Protein AF-A0A5E5PCL2-F1 (afdb_monomer)

Organism: NCBI:txid93218

Structure (mmCIF, N/CA/C/O backbone):
data_AF-A0A5E5PCL2-F1
#
_entry.id   AF-A0A5E5PCL2-F1
#
loop_
_atom_site.group_PDB
_atom_site.id
_atom_site.type_symbol
_atom_site.label_atom_id
_atom_site.label_alt_id
_atom_site.label_comp_id
_atom_site.label_asym_id
_atom_site.label_entity_id
_atom_site.label_seq_id
_atom_site.pdbx_PDB_ins_code
_atom_site.Cartn_x
_atom_site.Cartn_y
_atom_site.Cartn_z
_atom_site.occupancy
_atom_site.B_iso_or_equiv
_atom_site.auth_seq_id
_atom_site.auth_comp_id
_atom_site.auth_asym_id
_atom_site.auth_atom_id
_atom_site.pdbx_PDB_model_num
ATOM 1 N N . MET A 1 1 ? -11.688 7.740 -9.198 1.00 51.00 1 MET A N 1
ATOM 2 C CA . MET A 1 1 ? -11.967 8.657 -8.066 1.00 51.00 1 MET A CA 1
ATOM 3 C C . MET A 1 1 ? -10.631 9.128 -7.526 1.00 51.00 1 MET A C 1
ATOM 5 O O . MET A 1 1 ? -9.793 8.278 -7.267 1.00 51.00 1 MET A O 1
ATOM 9 N N . SER A 1 2 ? -10.403 10.438 -7.423 1.00 76.38 2 SER A N 1
ATOM 10 C CA . SER A 1 2 ? -9.135 10.961 -6.897 1.00 76.38 2 SER A CA 1
ATOM 11 C C . SER A 1 2 ? -9.088 10.788 -5.378 1.00 76.38 2 SER A C 1
ATOM 13 O O . SER A 1 2 ? -10.061 11.105 -4.687 1.00 76.38 2 SER A O 1
ATOM 15 N N . VAL A 1 3 ? -7.990 10.248 -4.860 1.00 83.12 3 VAL A N 1
ATOM 16 C CA . VAL A 1 3 ? -7.762 10.125 -3.418 1.00 83.12 3 VAL A CA 1
ATOM 17 C C . VAL A 1 3 ? -7.299 11.473 -2.865 1.00 83.12 3 VAL A C 1
ATOM 19 O O . VAL A 1 3 ? -6.497 12.146 -3.513 1.00 83.12 3 VAL A O 1
ATOM 22 N N . PRO A 1 4 ? -7.795 11.911 -1.690 1.00 91.06 4 PRO A N 1
ATOM 23 C CA . PRO A 1 4 ? -7.326 13.151 -1.086 1.00 91.06 4 PRO A CA 1
ATOM 24 C C . PRO A 1 4 ? -5.807 13.130 -0.893 1.00 91.06 4 PRO A C 1
ATOM 26 O O . PRO A 1 4 ? -5.269 12.142 -0.397 1.00 91.06 4 PRO A O 1
ATOM 29 N N . LYS A 1 5 ? -5.125 14.233 -1.227 1.00 90.81 5 LYS A N 1
ATOM 30 C CA . LYS A 1 5 ? -3.654 14.329 -1.164 1.00 90.81 5 LYS A CA 1
ATOM 31 C C . LYS A 1 5 ? -3.079 13.928 0.198 1.00 90.81 5 LYS A C 1
ATOM 33 O O . LYS A 1 5 ? -2.049 13.274 0.241 1.00 90.81 5 LYS A O 1
ATOM 38 N N . TRP A 1 6 ? -3.767 14.256 1.292 1.00 92.69 6 TRP A N 1
ATOM 39 C CA . TRP A 1 6 ? -3.317 13.888 2.635 1.00 92.69 6 TRP A CA 1
ATOM 40 C C . TRP A 1 6 ? -3.289 12.368 2.857 1.00 92.69 6 TRP A C 1
ATOM 42 O O . TRP A 1 6 ? -2.380 11.877 3.509 1.00 92.69 6 TRP A O 1
ATOM 52 N N . VAL A 1 7 ? -4.228 11.606 2.279 1.00 94.00 7 VAL A N 1
ATOM 53 C CA . VAL A 1 7 ? -4.243 10.134 2.390 1.00 94.00 7 VAL A CA 1
ATOM 54 C C . VAL A 1 7 ? -3.051 9.545 1.647 1.00 94.00 7 VAL A C 1
ATOM 56 O O . VAL A 1 7 ? -2.399 8.633 2.142 1.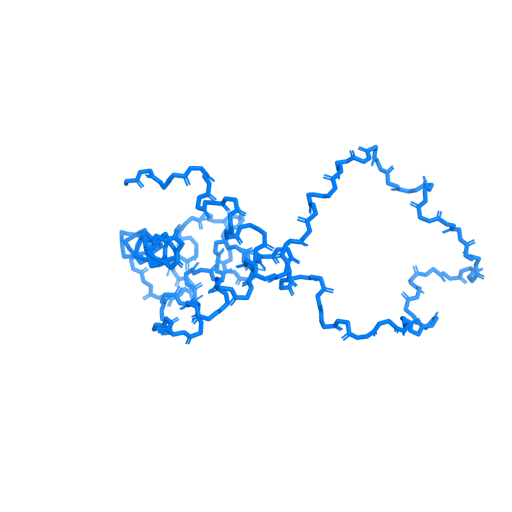00 94.00 7 VAL A O 1
ATOM 59 N N . GLU A 1 8 ? -2.754 10.082 0.464 1.00 93.62 8 GLU A N 1
ATOM 60 C CA . GLU A 1 8 ? -1.570 9.701 -0.306 1.00 93.62 8 GLU A CA 1
ATOM 61 C C . GLU A 1 8 ? -0.283 9.996 0.485 1.00 93.62 8 GLU A C 1
ATOM 63 O O . GLU A 1 8 ? 0.609 9.151 0.526 1.00 93.62 8 GLU A O 1
ATOM 68 N N . SER A 1 9 ? -0.210 11.133 1.187 1.00 93.31 9 SER A N 1
ATOM 69 C CA . SER A 1 9 ? 0.904 11.447 2.093 1.00 93.31 9 SER A CA 1
ATOM 70 C C . SER A 1 9 ? 1.042 10.437 3.238 1.00 93.31 9 SER A C 1
ATOM 72 O O . SER A 1 9 ? 2.159 10.011 3.518 1.00 93.31 9 SER A O 1
ATOM 74 N N . GLU A 1 10 ? -0.056 9.984 3.857 1.00 94.56 10 GLU A N 1
ATOM 75 C CA . GLU A 1 10 ? 0.001 8.944 4.902 1.00 94.56 10 GLU A CA 1
ATOM 76 C C . GLU A 1 10 ? 0.540 7.613 4.376 1.00 94.56 10 GLU A C 1
ATOM 78 O O . GLU A 1 10 ? 1.368 6.970 5.021 1.00 94.56 10 GLU A O 1
ATOM 83 N N . ILE A 1 11 ? 0.091 7.197 3.190 1.00 94.75 11 ILE A N 1
ATOM 84 C CA . ILE A 1 11 ? 0.539 5.941 2.582 1.00 94.75 11 ILE A CA 1
ATOM 85 C C . ILE A 1 11 ? 2.019 6.039 2.190 1.00 94.75 11 ILE A C 1
ATOM 87 O O . ILE A 1 11 ? 2.769 5.086 2.389 1.00 94.75 11 ILE A O 1
ATOM 91 N N . ARG A 1 12 ? 2.472 7.196 1.692 1.00 92.75 12 ARG A N 1
A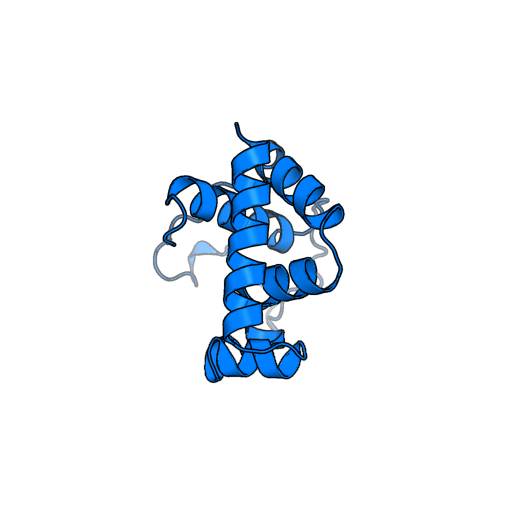TOM 92 C CA . ARG A 1 12 ? 3.893 7.440 1.397 1.00 92.75 12 ARG A CA 1
ATOM 93 C C . ARG A 1 12 ? 4.751 7.482 2.657 1.00 92.75 12 ARG A C 1
ATOM 95 O O . ARG A 1 12 ? 5.839 6.915 2.651 1.00 92.75 12 ARG A O 1
ATOM 102 N N . ASN A 1 13 ? 4.259 8.085 3.740 1.00 92.56 13 ASN A N 1
ATOM 103 C CA . ASN A 1 13 ? 4.912 8.035 5.047 1.00 92.56 13 ASN A CA 1
ATOM 104 C C . ASN A 1 13 ? 5.082 6.587 5.529 1.00 92.56 13 ASN A C 1
ATOM 106 O O . ASN A 1 13 ? 6.169 6.196 5.945 1.00 92.56 13 ASN A O 1
ATOM 110 N N . TRP A 1 14 ? 4.034 5.771 5.399 1.00 94.00 14 TRP A N 1
ATOM 111 C CA . TRP A 1 14 ? 4.100 4.342 5.692 1.00 94.00 14 TRP A CA 1
ATOM 112 C C . TRP A 1 14 ? 5.094 3.593 4.799 1.00 94.00 14 TRP A C 1
ATOM 114 O O . TRP A 1 14 ? 5.882 2.805 5.309 1.00 94.00 14 TRP A O 1
ATOM 124 N N . ALA A 1 15 ? 5.121 3.869 3.493 1.00 92.00 15 ALA A N 1
ATOM 125 C CA . ALA A 1 15 ? 6.083 3.247 2.587 1.00 92.00 15 ALA A CA 1
ATOM 126 C C . ALA A 1 15 ? 7.534 3.566 2.986 1.00 92.00 15 ALA A C 1
ATOM 128 O O . ALA A 1 15 ? 8.354 2.653 3.075 1.00 92.00 15 ALA A O 1
ATOM 129 N N . ARG A 1 16 ? 7.824 4.832 3.323 1.00 89.31 16 ARG A N 1
ATOM 130 C CA . ARG A 1 16 ? 9.130 5.246 3.860 1.00 89.31 16 ARG A CA 1
ATOM 131 C C . ARG A 1 16 ? 9.464 4.526 5.163 1.00 89.31 16 ARG A C 1
ATOM 133 O O . ARG A 1 16 ? 10.572 4.022 5.297 1.00 89.31 16 ARG A O 1
ATOM 140 N N . TRP A 1 17 ? 8.512 4.432 6.091 1.00 89.62 17 TRP A N 1
ATOM 141 C CA . TRP A 1 17 ? 8.687 3.694 7.345 1.00 89.62 17 TRP A CA 1
ATOM 142 C C . TRP A 1 17 ? 9.003 2.210 7.108 1.00 89.62 17 TRP A C 1
ATOM 144 O O . TRP A 1 17 ? 9.924 1.675 7.715 1.00 89.62 17 TRP A O 1
ATOM 154 N N . CYS A 1 18 ? 8.316 1.551 6.168 1.00 87.75 18 CYS A N 1
ATOM 155 C CA . CYS A 1 18 ? 8.624 0.169 5.791 1.00 87.75 18 CYS A CA 1
ATOM 156 C C . CYS A 1 18 ? 10.025 0.012 5.179 1.00 87.75 18 CYS A C 1
ATOM 158 O O . CYS A 1 18 ? 10.663 -1.019 5.383 1.00 87.75 18 CYS A O 1
ATOM 160 N N . HIS A 1 19 ? 10.499 1.000 4.413 1.00 84.50 19 HIS A N 1
ATOM 161 C CA . HIS A 1 19 ? 11.837 0.987 3.808 1.00 84.50 19 HIS A CA 1
ATOM 162 C C . HIS A 1 19 ? 12.954 1.375 4.778 1.00 84.50 19 HIS A C 1
ATOM 164 O O . HIS A 1 19 ? 14.083 0.939 4.575 1.00 84.50 19 HIS A O 1
ATOM 170 N N . ALA A 1 20 ? 12.652 2.129 5.838 1.00 79.19 20 ALA A N 1
ATOM 171 C CA . ALA A 1 20 ? 13.619 2.491 6.875 1.00 79.19 20 ALA A CA 1
ATOM 172 C C . ALA A 1 20 ? 14.147 1.270 7.657 1.00 79.19 20 ALA A C 1
ATOM 174 O O . ALA A 1 20 ? 15.204 1.350 8.280 1.00 79.19 20 ALA A O 1
ATOM 175 N N . GLY A 1 21 ? 13.457 0.125 7.571 1.00 62.16 21 GLY A N 1
ATOM 176 C CA . GLY A 1 21 ? 13.836 -1.115 8.2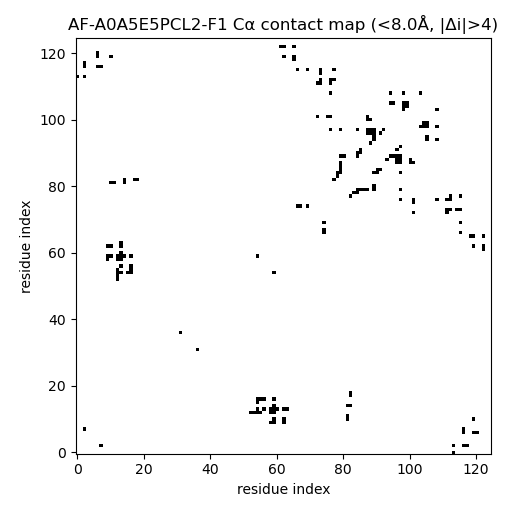44 1.00 62.16 21 GLY A CA 1
ATOM 177 C C . GLY A 1 21 ? 13.568 -1.080 9.751 1.00 62.16 21 GLY A C 1
ATOM 178 O O . GLY A 1 21 ? 13.256 -0.046 10.338 1.00 62.16 21 GLY A O 1
ATOM 179 N N . SER A 1 22 ? 13.657 -2.238 10.405 1.00 51.59 22 SER A N 1
ATOM 180 C CA . SER A 1 22 ? 13.608 -2.317 11.865 1.00 51.59 22 SER A CA 1
ATOM 181 C C . SER A 1 22 ? 14.909 -1.760 12.441 1.00 51.59 22 SER A C 1
ATOM 183 O O . SER A 1 22 ? 15.953 -2.401 12.307 1.00 51.59 22 SER A O 1
ATOM 185 N N . LEU A 1 23 ? 14.853 -0.606 13.110 1.00 47.16 23 LEU A N 1
ATOM 186 C CA . LEU A 1 23 ? 15.880 -0.226 14.085 1.00 47.16 23 LEU A CA 1
ATOM 187 C C . LEU A 1 23 ? 16.060 -1.410 15.057 1.00 47.16 23 LEU A C 1
ATOM 189 O O . LEU A 1 23 ? 15.083 -1.894 15.631 1.00 47.16 23 LEU A O 1
ATOM 193 N N . PRO A 1 24 ? 17.293 -1.925 15.171 1.00 50.00 24 PRO A N 1
ATOM 194 C CA . PRO A 1 24 ? 18.290 -1.214 15.948 1.00 50.00 24 PRO A CA 1
ATOM 195 C C . PRO A 1 24 ? 19.534 -0.896 15.114 1.00 50.00 24 PRO A C 1
ATOM 197 O O . PRO A 1 24 ? 20.117 -1.759 14.465 1.00 50.00 24 PRO A O 1
ATOM 200 N N . HIS A 1 25 ? 19.986 0.352 15.160 1.00 40.66 25 HIS A N 1
ATOM 201 C CA . HIS A 1 25 ? 21.387 0.655 14.872 1.00 40.66 25 HIS A CA 1
ATOM 202 C C . HIS A 1 25 ? 22.224 0.264 16.108 1.00 40.66 25 HIS A C 1
ATOM 204 O O . HIS A 1 25 ? 21.713 0.361 17.227 1.00 40.66 25 HIS A O 1
ATOM 210 N N . PRO A 1 26 ? 23.469 -0.216 15.937 1.00 49.88 26 PRO A N 1
ATOM 211 C CA . PRO A 1 26 ? 24.422 0.209 14.921 1.00 49.88 26 PRO A CA 1
ATOM 212 C C . PRO A 1 26 ? 24.522 -0.748 13.732 1.00 49.88 26 PRO A C 1
ATOM 214 O O . PRO A 1 26 ? 24.524 -1.967 13.881 1.00 49.88 26 PRO A O 1
ATOM 217 N N . ILE A 1 27 ? 24.638 -0.164 12.540 1.00 51.47 27 ILE A N 1
ATOM 218 C CA . ILE A 1 27 ? 25.020 -0.875 11.318 1.00 51.47 27 ILE A CA 1
ATOM 219 C C . ILE A 1 27 ? 26.433 -1.444 11.552 1.00 51.47 27 ILE A C 1
ATOM 221 O O . ILE A 1 27 ? 27.322 -0.666 11.911 1.00 51.47 27 ILE A O 1
ATOM 225 N N . PRO A 1 28 ? 26.674 -2.760 11.387 1.00 46.22 28 PRO A N 1
ATOM 226 C CA . PRO A 1 28 ? 28.027 -3.299 11.431 1.00 46.22 28 PRO A CA 1
ATOM 227 C C . PRO A 1 28 ? 28.879 -2.615 10.349 1.00 46.22 28 PRO A C 1
ATOM 229 O O . PRO A 1 28 ? 28.384 -2.423 9.235 1.00 46.22 28 PRO A O 1
ATOM 232 N N . PRO A 1 29 ? 30.150 -2.277 10.622 1.00 48.06 29 PRO A N 1
ATOM 233 C CA . PRO A 1 29 ? 31.035 -1.607 9.660 1.00 48.06 29 PRO A CA 1
ATOM 234 C C . PRO A 1 29 ? 31.337 -2.441 8.396 1.00 48.06 29 PRO A C 1
ATOM 236 O O . PRO A 1 29 ? 32.032 -1.975 7.497 1.00 48.06 29 PRO A O 1
ATOM 239 N N . ASP A 1 30 ? 30.778 -3.645 8.293 1.00 47.81 30 ASP A N 1
ATOM 240 C CA . ASP A 1 30 ? 31.048 -4.632 7.249 1.00 47.81 30 ASP A CA 1
ATOM 241 C C . ASP A 1 30 ? 30.199 -4.435 5.976 1.00 47.81 30 ASP A C 1
ATOM 243 O O . ASP A 1 30 ? 30.358 -5.166 5.000 1.00 47.81 30 ASP A O 1
ATOM 247 N N . HIS A 1 31 ? 29.306 -3.437 5.954 1.00 43.75 31 HIS A N 1
ATOM 248 C CA . HIS A 1 31 ? 28.452 -3.115 4.801 1.00 43.75 31 HIS A CA 1
ATOM 249 C C . HIS A 1 31 ? 28.812 -1.788 4.109 1.00 43.75 31 HIS A C 1
ATOM 251 O O . HIS A 1 31 ? 27.950 -1.106 3.557 1.00 43.75 31 HIS A O 1
ATOM 257 N N . CYS A 1 32 ? 30.099 -1.439 4.062 1.00 44.56 32 CYS A N 1
ATOM 258 C CA . CYS A 1 32 ? 30.609 -0.457 3.103 1.00 44.56 32 CYS A CA 1
ATOM 259 C C . CYS A 1 32 ? 30.997 -1.161 1.791 1.00 44.56 32 CYS A C 1
ATOM 261 O O . CYS A 1 32 ? 32.000 -1.867 1.741 1.00 44.56 32 CYS A O 1
ATOM 263 N N . GLN A 1 33 ? 30.260 -0.931 0.696 1.00 44.31 33 GLN A N 1
ATOM 264 C CA . GLN A 1 33 ? 30.723 -1.276 -0.662 1.00 44.31 33 GLN A CA 1
ATOM 265 C C . GLN A 1 33 ? 31.769 -0.264 -1.166 1.00 44.31 33 GLN A C 1
ATOM 267 O O . GLN A 1 33 ? 31.619 0.337 -2.226 1.00 44.31 33 GLN A O 1
ATOM 272 N N . SER A 1 34 ? 32.833 -0.047 -0.397 1.00 52.69 34 SER A N 1
ATOM 273 C CA . SER A 1 34 ? 33.978 0.741 -0.844 1.00 52.69 34 SER A CA 1
ATOM 274 C C . SER A 1 34 ? 35.256 0.001 -0.484 1.00 52.69 34 SER A C 1
ATOM 276 O O . SER A 1 34 ? 35.455 -0.379 0.666 1.00 52.69 34 SER A O 1
ATOM 278 N N . ILE A 1 35 ? 36.116 -0.223 -1.479 1.00 51.12 35 ILE A N 1
ATOM 279 C CA . ILE A 1 35 ? 37.355 -1.005 -1.347 1.00 51.12 35 ILE A CA 1
ATOM 280 C C . ILE A 1 35 ? 38.411 -0.293 -0.476 1.00 51.12 35 ILE A C 1
ATOM 282 O O . ILE A 1 35 ? 39.407 -0.900 -0.098 1.00 51.12 35 ILE A O 1
ATOM 286 N N . GLU A 1 36 ? 38.201 0.985 -0.133 1.00 53.56 36 GLU A N 1
ATOM 287 C CA . GLU A 1 36 ? 39.234 1.840 0.467 1.00 53.56 36 GLU A CA 1
ATOM 288 C C . GLU A 1 36 ? 39.111 2.088 1.979 1.00 53.56 36 GLU A C 1
ATOM 290 O O . GLU A 1 36 ? 39.949 2.804 2.523 1.00 53.56 36 GLU A O 1
ATOM 295 N N . CYS A 1 37 ? 38.119 1.528 2.686 1.00 45.50 37 CYS A N 1
ATOM 296 C CA . CYS A 1 37 ? 37.973 1.652 4.153 1.00 45.50 37 CYS A CA 1
ATOM 297 C C . CYS A 1 37 ? 38.217 3.068 4.737 1.00 45.50 37 CYS A C 1
ATOM 299 O O . CYS A 1 37 ? 38.629 3.208 5.890 1.00 45.50 37 CYS A O 1
ATOM 301 N N . ARG A 1 38 ? 37.955 4.141 3.978 1.00 45.56 38 ARG A N 1
ATOM 302 C CA . ARG A 1 38 ? 37.880 5.506 4.508 1.00 45.56 38 ARG A CA 1
ATOM 303 C C . ARG A 1 38 ? 36.420 5.877 4.646 1.00 45.56 38 ARG A C 1
ATOM 305 O O . ARG A 1 38 ? 35.701 5.978 3.657 1.00 45.56 38 ARG A O 1
ATOM 312 N N . TYR A 1 39 ? 36.004 6.088 5.887 1.00 47.72 39 TYR A N 1
ATOM 313 C CA . TYR A 1 39 ? 34.753 6.758 6.195 1.00 47.72 39 TYR A CA 1
ATOM 314 C C . TYR A 1 39 ? 34.825 8.182 5.629 1.00 47.72 39 TYR A C 1
ATOM 316 O O . TYR A 1 39 ? 35.473 9.059 6.198 1.00 47.72 39 TYR A O 1
ATOM 324 N N . VAL A 1 40 ? 34.203 8.392 4.474 1.00 46.47 40 VAL A N 1
ATOM 325 C CA . VAL A 1 40 ? 33.852 9.723 3.987 1.00 46.47 40 VAL A CA 1
ATOM 326 C C . VAL A 1 40 ? 32.415 9.929 4.434 1.00 46.47 40 VAL A C 1
ATOM 328 O O . VAL A 1 40 ? 31.534 9.167 4.038 1.00 46.47 40 VAL A O 1
ATOM 331 N N . GLY A 1 41 ? 32.188 10.899 5.321 1.00 45.84 41 GLY A N 1
ATOM 332 C CA . GLY A 1 41 ? 30.836 11.269 5.729 1.00 45.84 41 GLY A CA 1
ATOM 333 C C . GLY A 1 41 ? 29.968 11.513 4.491 1.00 45.84 41 GLY A C 1
ATOM 334 O O . GLY A 1 41 ? 30.428 12.114 3.521 1.00 45.84 41 GLY A O 1
ATOM 335 N N . SER A 1 42 ? 28.729 11.021 4.531 1.00 45.59 42 SER A N 1
ATOM 336 C CA . SER A 1 42 ? 27.739 10.988 3.436 1.00 45.59 42 SER A CA 1
ATOM 337 C C . SER A 1 42 ? 27.413 12.342 2.776 1.00 45.59 42 SER A C 1
ATOM 339 O O . SER A 1 42 ? 26.582 12.399 1.874 1.00 45.59 42 SER A O 1
ATOM 341 N N . GLU A 1 43 ? 28.039 13.436 3.196 1.00 46.00 43 GLU A N 1
ATOM 342 C CA . GLU A 1 43 ? 27.793 14.789 2.692 1.00 46.00 43 GLU A CA 1
ATOM 343 C C . GLU A 1 43 ? 28.437 15.046 1.316 1.00 46.00 43 GLU A C 1
ATOM 345 O O . GLU A 1 43 ? 28.098 16.022 0.656 1.00 46.00 43 GLU A O 1
ATOM 350 N N . ALA A 1 44 ? 29.343 14.178 0.847 1.00 43.94 44 ALA A N 1
ATOM 351 C CA . ALA A 1 44 ? 30.108 14.406 -0.385 1.00 43.94 44 ALA A CA 1
ATOM 352 C C . ALA A 1 44 ? 29.564 13.703 -1.649 1.00 43.94 44 ALA A C 1
ATOM 354 O O . ALA A 1 44 ? 30.147 13.868 -2.720 1.00 43.94 44 ALA A O 1
ATOM 355 N N . LEU A 1 45 ? 28.487 12.909 -1.554 1.00 44.38 45 LEU A N 1
ATOM 356 C CA . LEU A 1 45 ? 27.943 12.132 -2.688 1.00 44.38 45 LEU A CA 1
ATOM 357 C C . LEU A 1 45 ? 26.435 12.294 -2.917 1.00 44.38 45 LEU A C 1
ATOM 359 O O . LEU A 1 45 ? 25.908 11.722 -3.870 1.00 44.38 45 LEU A O 1
ATOM 363 N N . CYS A 1 46 ? 25.740 13.070 -2.087 1.00 39.75 46 CYS A N 1
ATOM 364 C CA . CYS A 1 46 ? 24.335 13.373 -2.320 1.00 39.75 46 CYS A CA 1
ATOM 365 C C . CYS A 1 46 ? 24.223 14.665 -3.132 1.00 39.75 46 CYS A C 1
ATOM 367 O O . CYS A 1 46 ? 24.638 15.734 -2.685 1.00 39.75 46 CYS A O 1
ATOM 369 N N . GLU A 1 47 ? 23.639 14.560 -4.328 1.00 44.44 47 GLU A N 1
ATOM 370 C CA . GLU A 1 47 ? 22.962 15.688 -4.974 1.00 44.44 47 GLU A CA 1
ATOM 371 C C . GLU A 1 47 ? 22.081 16.408 -3.934 1.00 44.44 47 GLU A C 1
ATOM 373 O O . GLU A 1 47 ? 21.570 15.750 -3.023 1.00 44.44 47 GLU A O 1
ATOM 378 N N . PRO A 1 48 ? 21.951 17.746 -4.005 1.00 44.75 48 PRO A N 1
ATOM 379 C CA . PRO A 1 48 ? 21.457 18.554 -2.898 1.00 44.75 48 PRO A CA 1
ATOM 380 C C . PRO A 1 48 ? 20.109 18.044 -2.394 1.00 44.75 48 PRO A C 1
ATOM 382 O O . PRO A 1 48 ? 19.115 18.131 -3.110 1.00 44.75 48 PRO A O 1
ATOM 385 N N . ASP A 1 49 ? 20.135 17.530 -1.161 1.00 46.91 49 ASP A N 1
ATOM 386 C CA . ASP A 1 49 ? 19.031 17.318 -0.225 1.00 46.91 49 ASP A CA 1
ATOM 387 C C . ASP A 1 49 ? 17.637 17.610 -0.813 1.00 46.91 49 ASP A C 1
ATOM 389 O O . ASP A 1 49 ? 17.022 18.653 -0.553 1.00 46.91 49 ASP A O 1
ATOM 393 N N . GLU A 1 50 ? 17.054 16.635 -1.517 1.00 44.47 50 GLU A N 1
ATOM 394 C CA . GLU A 1 50 ? 15.621 16.426 -1.337 1.00 44.47 50 GLU A CA 1
ATOM 395 C C . GLU A 1 50 ? 15.467 16.022 0.125 1.00 44.47 50 GLU A C 1
ATOM 397 O O . GLU A 1 50 ? 15.650 14.857 0.470 1.00 44.47 50 GLU A O 1
ATOM 402 N N . LYS A 1 51 ? 15.217 17.009 0.998 1.00 51.47 51 LYS A N 1
ATOM 403 C CA . LYS A 1 51 ? 14.928 16.789 2.417 1.00 51.47 51 LYS A CA 1
ATOM 404 C C . LYS A 1 51 ? 13.944 15.633 2.515 1.00 51.47 51 LYS A C 1
ATOM 406 O O . LYS A 1 51 ? 12.762 15.809 2.210 1.00 51.47 51 LYS A O 1
ATOM 411 N N . LEU A 1 52 ? 14.438 14.461 2.908 1.00 59.66 52 LEU A N 1
ATOM 412 C CA . LEU A 1 52 ? 13.594 13.293 3.080 1.00 59.66 52 LEU A CA 1
ATOM 413 C C . LEU A 1 52 ? 12.519 13.685 4.090 1.00 59.66 52 LEU A C 1
ATOM 415 O O . LEU A 1 52 ? 12.831 14.105 5.207 1.00 59.66 52 LEU A O 1
ATOM 419 N N . GLU A 1 53 ? 11.254 13.634 3.667 1.00 73.12 53 GLU A N 1
ATOM 420 C CA . GLU A 1 53 ? 10.146 13.961 4.558 1.00 73.12 53 GLU A CA 1
ATOM 421 C C . GLU A 1 53 ? 10.266 13.104 5.827 1.00 73.12 53 GLU A C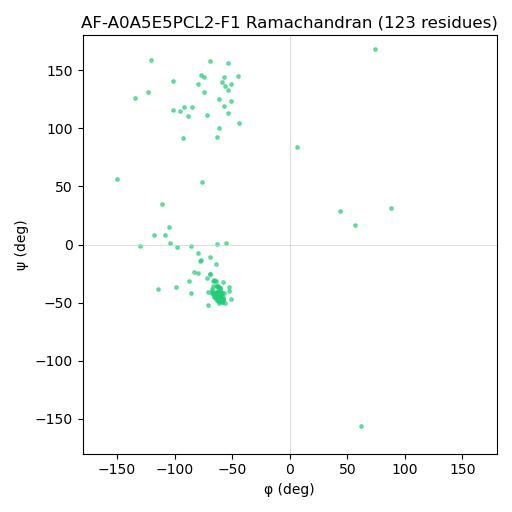 1
ATOM 423 O O . GLU A 1 53 ? 10.462 11.886 5.712 1.00 73.12 53 GLU A O 1
ATOM 428 N N . PRO A 1 54 ? 10.137 13.703 7.024 1.00 79.75 54 PRO A N 1
ATOM 429 C CA . PRO A 1 54 ? 10.283 12.968 8.269 1.00 79.75 54 PRO A CA 1
ATOM 430 C C . PRO A 1 54 ? 9.288 11.806 8.328 1.00 79.75 54 PRO A C 1
ATOM 432 O O . PRO A 1 54 ? 8.155 11.897 7.840 1.00 79.75 54 PRO A O 1
ATOM 435 N N . ILE A 1 55 ? 9.729 10.699 8.925 1.00 87.25 55 ILE A N 1
ATOM 436 C CA . ILE A 1 55 ? 8.895 9.519 9.131 1.00 87.25 55 ILE A CA 1
ATOM 437 C C . ILE A 1 55 ? 8.099 9.705 10.422 1.00 87.25 55 ILE A C 1
ATOM 439 O O . ILE A 1 55 ? 8.661 9.796 11.510 1.00 87.25 55 ILE A O 1
ATOM 443 N N . PHE A 1 56 ? 6.775 9.731 10.304 1.00 89.69 56 PHE A N 1
ATOM 444 C CA . PHE A 1 56 ? 5.860 9.743 11.441 1.00 89.69 56 PHE A CA 1
ATOM 445 C C . PHE A 1 56 ? 5.460 8.306 11.779 1.00 89.69 56 PHE A C 1
ATOM 447 O O . PHE A 1 56 ? 4.502 7.775 11.207 1.00 89.69 56 PHE A O 1
ATOM 454 N N . GLU A 1 57 ? 6.204 7.669 12.685 1.00 90.19 57 GLU A N 1
ATOM 455 C CA . GLU A 1 57 ? 6.057 6.239 12.996 1.00 90.19 57 GLU A CA 1
ATOM 456 C C . GLU A 1 57 ? 4.650 5.864 13.471 1.00 90.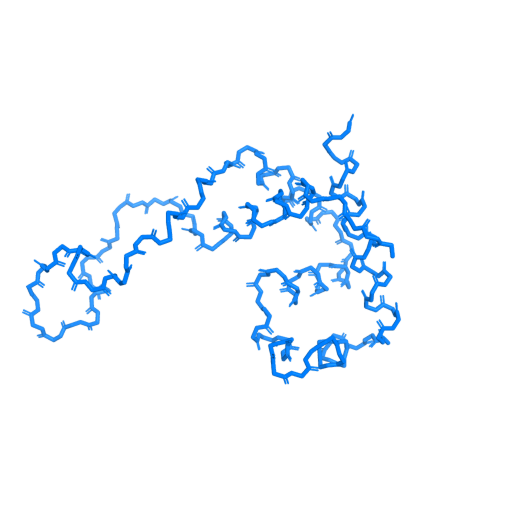19 57 GLU A C 1
ATOM 458 O O . GLU A 1 57 ? 4.060 4.921 12.951 1.00 90.19 57 GLU A O 1
ATOM 463 N N . GLU A 1 58 ? 4.066 6.628 14.398 1.00 91.38 58 GLU A N 1
ATOM 464 C CA . GLU A 1 58 ? 2.727 6.343 14.936 1.00 91.38 58 GLU A CA 1
ATOM 465 C C . GLU A 1 58 ? 1.669 6.291 13.827 1.00 91.38 58 GLU A C 1
ATOM 467 O O . GLU A 1 58 ? 0.823 5.396 13.792 1.00 91.38 58 GLU A O 1
ATOM 472 N N . ARG A 1 59 ? 1.752 7.217 12.863 1.00 93.00 59 ARG A N 1
ATOM 473 C CA . ARG A 1 59 ? 0.842 7.270 11.711 1.00 93.00 59 ARG A CA 1
ATOM 474 C C . ARG A 1 59 ? 1.113 6.126 10.738 1.00 93.00 59 ARG A C 1
ATOM 476 O O . ARG A 1 59 ? 0.170 5.499 10.257 1.00 93.00 59 ARG A O 1
ATOM 483 N N . ALA A 1 60 ? 2.383 5.798 10.494 1.00 92.88 60 ALA A N 1
ATOM 484 C CA . ALA A 1 60 ? 2.760 4.647 9.677 1.00 92.88 60 ALA A CA 1
ATOM 485 C C . ALA A 1 60 ? 2.233 3.329 10.270 1.00 92.88 60 ALA A C 1
ATOM 487 O O . ALA A 1 60 ? 1.717 2.490 9.533 1.00 92.88 60 ALA A O 1
ATOM 488 N N . GLN A 1 61 ? 2.258 3.174 11.596 1.00 93.94 61 GLN A N 1
ATOM 489 C CA . GLN A 1 61 ? 1.689 2.014 12.285 1.00 93.94 61 GLN A CA 1
ATOM 490 C C . GLN A 1 61 ? 0.162 1.916 12.132 1.00 93.94 61 GLN A C 1
ATOM 492 O O . GLN A 1 61 ? -0.380 0.808 12.088 1.00 93.94 61 GLN A O 1
ATOM 497 N N . VAL A 1 62 ? -0.567 3.036 12.019 1.00 95.88 62 VAL A N 1
ATOM 498 C CA . VAL A 1 62 ? -2.001 3.003 11.662 1.00 95.88 62 VAL A CA 1
ATOM 499 C C . VAL A 1 62 ? -2.183 2.381 10.277 1.00 95.88 62 VAL A C 1
ATOM 501 O O . VAL A 1 62 ? -2.964 1.441 10.129 1.00 95.88 62 VAL A O 1
ATOM 504 N N . VAL A 1 63 ? -1.434 2.853 9.276 1.00 96.00 63 VAL A N 1
ATOM 505 C CA . VAL A 1 63 ? -1.503 2.319 7.905 1.00 96.00 63 VAL A CA 1
ATOM 506 C C . VAL A 1 63 ? -1.092 0.845 7.869 1.00 96.00 63 VAL A C 1
ATOM 508 O O . VAL A 1 63 ? -1.773 0.052 7.221 1.00 96.00 63 VAL A O 1
ATOM 511 N N . GLN A 1 64 ? -0.054 0.459 8.616 1.00 95.62 64 GLN A N 1
ATOM 512 C CA . GLN A 1 64 ? 0.399 -0.927 8.736 1.00 95.62 64 GLN A CA 1
ATOM 513 C C . GLN A 1 64 ? -0.711 -1.843 9.268 1.00 95.62 64 GLN A C 1
ATOM 515 O O . GLN A 1 64 ? -0.999 -2.866 8.655 1.00 95.62 64 GLN A O 1
ATOM 520 N N . ARG A 1 65 ? -1.408 -1.448 10.344 1.00 95.69 65 ARG A N 1
ATOM 521 C CA . ARG A 1 65 ? -2.545 -2.219 10.885 1.00 95.69 65 ARG A CA 1
ATOM 522 C C . ARG A 1 65 ? -3.668 -2.394 9.864 1.00 95.69 65 ARG A C 1
ATOM 524 O O . ARG A 1 65 ? -4.241 -3.477 9.758 1.00 95.69 65 ARG A O 1
ATOM 531 N N . VAL A 1 66 ? -3.979 -1.344 9.099 1.00 97.31 66 VAL A N 1
ATOM 532 C CA . VAL A 1 66 ? -4.974 -1.427 8.018 1.00 97.31 66 VAL A CA 1
ATOM 533 C C . VAL A 1 66 ? -4.498 -2.389 6.934 1.00 97.31 66 VAL A C 1
ATOM 535 O O . VAL A 1 66 ? -5.271 -3.243 6.510 1.00 97.31 66 VAL A O 1
ATOM 538 N N . TYR A 1 67 ? -3.243 -2.261 6.502 1.00 96.50 67 TYR A N 1
ATOM 539 C CA . TYR A 1 67 ? -2.626 -3.106 5.486 1.00 96.50 67 TYR A CA 1
ATOM 540 C C . TYR A 1 67 ? -2.616 -4.585 5.896 1.00 96.50 67 TYR A C 1
ATOM 542 O O . TYR A 1 67 ? -2.987 -5.438 5.092 1.00 96.50 67 TYR A O 1
ATOM 550 N N . ASP A 1 68 ? -2.278 -4.903 7.146 1.00 95.12 68 ASP A N 1
ATOM 551 C CA . ASP A 1 68 ? -2.250 -6.280 7.652 1.00 95.12 68 ASP A CA 1
ATOM 552 C C . ASP A 1 68 ? -3.642 -6.923 7.692 1.00 95.12 68 ASP A C 1
ATOM 554 O O . ASP A 1 68 ? -3.777 -8.125 7.457 1.00 95.12 68 ASP A O 1
ATOM 558 N N . ALA A 1 69 ? -4.687 -6.116 7.894 1.00 96.06 69 ALA A N 1
ATOM 559 C CA . ALA A 1 69 ? -6.079 -6.549 7.827 1.00 96.06 69 ALA A CA 1
ATOM 560 C C . ALA A 1 69 ? -6.632 -6.664 6.387 1.00 96.06 69 ALA A C 1
ATOM 562 O O . ALA A 1 69 ? -7.758 -7.135 6.195 1.00 96.06 69 ALA A O 1
ATOM 563 N N . MET A 1 70 ? -5.894 -6.229 5.357 1.00 95.81 70 MET A N 1
ATOM 564 C CA . MET A 1 70 ? -6.361 -6.306 3.970 1.00 95.81 70 MET A CA 1
ATOM 565 C C . MET A 1 70 ? -6.303 -7.747 3.415 1.00 95.81 70 MET A C 1
ATOM 567 O O . MET A 1 70 ? -5.340 -8.488 3.655 1.00 95.81 70 MET A O 1
ATOM 571 N N . PRO A 1 71 ? -7.279 -8.145 2.573 1.00 96.00 71 PRO A N 1
ATOM 572 C CA . PRO A 1 71 ? -7.199 -9.368 1.783 1.00 96.00 71 PRO A CA 1
ATOM 573 C C . PRO A 1 71 ? -5.914 -9.447 0.950 1.00 96.00 71 PRO A C 1
ATOM 575 O O . PRO A 1 71 ? -5.317 -8.435 0.581 1.00 96.00 71 PRO A O 1
ATOM 578 N N . TYR A 1 72 ? -5.505 -10.666 0.595 1.00 95.38 72 TYR A N 1
ATOM 579 C CA . TYR A 1 72 ? -4.252 -10.918 -0.127 1.00 95.38 72 TYR A CA 1
ATOM 580 C C . TYR A 1 72 ? -4.085 -10.062 -1.393 1.00 95.38 72 TYR A C 1
ATOM 582 O O . TYR A 1 72 ? -3.038 -9.446 -1.581 1.00 95.38 72 TYR A O 1
ATOM 590 N N . ILE A 1 73 ? -5.121 -9.983 -2.235 1.00 95.19 73 ILE A N 1
ATOM 591 C CA . ILE A 1 73 ? -5.072 -9.221 -3.491 1.00 95.19 73 ILE A CA 1
ATOM 592 C C . ILE A 1 73 ? -4.907 -7.719 -3.234 1.00 95.19 73 ILE A C 1
ATOM 594 O O . ILE A 1 73 ? -4.084 -7.083 -3.885 1.00 95.19 73 ILE A O 1
ATOM 598 N N . GLU A 1 74 ? -5.613 -7.158 -2.250 1.00 95.81 74 GLU A N 1
ATOM 599 C CA . GLU A 1 74 ? -5.448 -5.752 -1.859 1.00 95.81 74 GLU A CA 1
ATOM 600 C C . GLU A 1 74 ? -4.021 -5.465 -1.387 1.00 95.81 74 GLU A C 1
ATOM 602 O O . GLU A 1 74 ? -3.400 -4.515 -1.861 1.00 95.81 74 GLU A O 1
ATOM 607 N N . ARG A 1 75 ? -3.450 -6.335 -0.541 1.00 96.25 75 ARG A N 1
ATOM 608 C CA . ARG A 1 75 ? -2.050 -6.208 -0.111 1.00 96.25 75 ARG A CA 1
ATOM 609 C C . ARG A 1 75 ? -1.085 -6.229 -1.293 1.00 96.25 75 ARG A C 1
ATOM 611 O O . ARG A 1 75 ? -0.161 -5.424 -1.337 1.00 96.25 75 ARG A O 1
ATOM 618 N N . LYS A 1 76 ? -1.305 -7.106 -2.277 1.00 96.06 76 LYS A N 1
ATOM 619 C CA . LYS A 1 76 ? -0.481 -7.173 -3.495 1.00 96.06 76 LYS A CA 1
ATOM 620 C C . LYS A 1 76 ? -0.558 -5.906 -4.335 1.00 96.06 76 LYS A C 1
ATOM 622 O O . LYS A 1 76 ? 0.478 -5.442 -4.803 1.00 96.06 76 LYS A O 1
ATOM 627 N N . VAL A 1 77 ? -1.748 -5.335 -4.484 1.00 96.12 77 VAL A N 1
ATOM 628 C CA . VAL A 1 77 ? -1.940 -4.069 -5.200 1.00 96.12 77 VAL A CA 1
ATOM 629 C C . VAL A 1 77 ? -1.262 -2.912 -4.460 1.00 96.12 77 VAL A C 1
ATOM 631 O O . VAL A 1 77 ? -0.505 -2.166 -5.072 1.00 96.12 77 VAL A O 1
ATOM 634 N N . MET A 1 78 ? -1.420 -2.818 -3.137 1.00 95.06 78 MET A N 1
ATOM 635 C CA . MET A 1 78 ? -0.724 -1.808 -2.327 1.00 95.06 78 MET A CA 1
ATOM 636 C C . MET A 1 78 ? 0.805 -1.973 -2.385 1.00 95.06 78 MET A C 1
ATOM 638 O O . MET A 1 78 ? 1.529 -0.987 -2.503 1.00 95.06 78 MET A O 1
ATOM 642 N N . GLN A 1 79 ? 1.316 -3.211 -2.368 1.00 93.94 79 GLN A N 1
ATOM 643 C CA . GLN A 1 79 ? 2.745 -3.487 -2.558 1.00 93.94 79 GLN A CA 1
ATOM 644 C C . GLN A 1 79 ? 3.242 -3.041 -3.932 1.00 93.94 79 GLN A C 1
ATOM 646 O O . GLN A 1 79 ? 4.330 -2.479 -4.030 1.00 93.94 79 GLN A O 1
ATOM 651 N N . ALA A 1 80 ? 2.474 -3.321 -4.984 1.00 93.12 80 ALA A N 1
ATOM 652 C CA . ALA A 1 80 ? 2.835 -2.963 -6.347 1.00 93.12 80 ALA A CA 1
ATOM 653 C C . ALA A 1 80 ? 2.848 -1.454 -6.582 1.00 93.12 80 ALA A C 1
ATOM 655 O O . ALA A 1 80 ? 3.656 -0.993 -7.380 1.00 93.12 80 ALA A O 1
ATOM 656 N N . GLU A 1 81 ? 2.001 -0.697 -5.887 1.00 93.56 81 GLU A N 1
ATOM 657 C CA . GLU A 1 81 ? 1.955 0.755 -6.045 1.00 93.56 81 GLU A CA 1
ATOM 658 C C . GLU A 1 81 ? 2.987 1.475 -5.163 1.00 93.56 81 GLU A C 1
ATOM 660 O O . GLU A 1 81 ? 3.658 2.384 -5.643 1.00 93.56 81 GLU A O 1
ATOM 665 N N . TYR A 1 82 ? 3.157 1.050 -3.904 1.00 91.94 82 TYR A N 1
ATOM 666 C CA . TYR A 1 82 ? 3.880 1.847 -2.902 1.00 91.94 82 TYR A CA 1
ATOM 667 C C . TYR A 1 82 ? 5.191 1.233 -2.400 1.00 91.94 82 TYR A C 1
ATOM 669 O O . TYR A 1 82 ? 6.152 1.959 -2.169 1.00 91.94 82 TYR A O 1
ATOM 677 N N . LEU A 1 83 ? 5.260 -0.090 -2.214 1.00 88.31 83 LEU A N 1
ATOM 678 C CA . LEU A 1 83 ? 6.396 -0.713 -1.516 1.00 88.31 83 LEU A CA 1
ATOM 679 C C . LEU A 1 83 ? 7.450 -1.306 -2.446 1.00 88.31 83 LEU A C 1
ATOM 681 O O . LEU A 1 83 ? 8.633 -1.326 -2.112 1.00 88.31 83 LEU A O 1
ATOM 685 N N . SER A 1 84 ? 7.037 -1.888 -3.568 1.00 88.19 84 SER A N 1
ATOM 686 C CA . SER A 1 84 ? 7.932 -2.607 -4.477 1.00 88.19 84 SER A CA 1
ATOM 687 C C . SER A 1 84 ? 7.458 -2.550 -5.934 1.00 88.19 84 SER A C 1
ATOM 689 O O . SER A 1 84 ? 7.288 -3.601 -6.560 1.00 88.19 84 SER A O 1
ATOM 691 N N . PRO A 1 85 ? 7.259 -1.356 -6.520 1.00 87.50 85 PRO A N 1
ATOM 692 C CA . PRO A 1 85 ? 6.784 -1.219 -7.898 1.00 87.50 85 PRO A CA 1
ATOM 693 C C . PRO A 1 85 ? 7.685 -1.910 -8.932 1.00 87.50 85 PRO A C 1
ATOM 695 O O . PRO A 1 85 ? 7.187 -2.473 -9.911 1.00 87.50 85 PRO A O 1
ATOM 698 N N . TRP A 1 86 ? 8.999 -1.974 -8.695 1.00 84.69 86 TRP A N 1
ATOM 699 C CA . TRP A 1 86 ? 9.939 -2.725 -9.541 1.00 84.69 86 TRP A CA 1
ATOM 700 C C . TRP A 1 86 ? 9.621 -4.228 -9.580 1.00 84.69 86 TRP A C 1
ATOM 702 O O . TRP A 1 86 ? 9.706 -4.860 -10.632 1.00 84.69 86 TRP A O 1
ATOM 712 N N . ARG A 1 87 ? 9.178 -4.813 -8.457 1.00 82.50 87 ARG A N 1
ATOM 713 C CA . ARG A 1 87 ? 8.854 -6.244 -8.352 1.00 82.50 87 ARG A CA 1
ATOM 714 C C . ARG A 1 87 ? 7.613 -6.613 -9.153 1.00 82.50 87 ARG A C 1
ATOM 716 O O . ARG A 1 87 ? 7.500 -7.763 -9.570 1.00 82.50 87 ARG A O 1
ATOM 723 N N . TYR A 1 88 ? 6.709 -5.669 -9.399 1.00 84.25 88 TYR A N 1
ATOM 724 C CA . TYR A 1 88 ? 5.456 -5.905 -10.118 1.00 84.25 88 TYR A CA 1
ATOM 725 C C . TYR A 1 88 ? 5.464 -5.361 -11.555 1.00 84.25 88 TYR A C 1
ATOM 727 O O . TYR A 1 88 ? 4.413 -5.266 -12.172 1.00 84.25 88 TYR A O 1
ATOM 735 N N . ASP A 1 89 ? 6.630 -5.019 -12.113 1.00 85.94 89 ASP A N 1
ATOM 736 C CA . ASP A 1 89 ? 6.767 -4.370 -13.429 1.00 85.94 89 ASP A CA 1
ATOM 737 C C . ASP A 1 89 ? 5.986 -3.040 -13.533 1.00 85.94 89 ASP A C 1
ATOM 739 O O . ASP A 1 89 ? 5.761 -2.529 -14.632 1.00 85.94 89 ASP A O 1
ATOM 743 N N . ARG A 1 90 ? 5.590 -2.450 -12.396 1.00 87.44 90 ARG A N 1
ATOM 744 C CA . ARG A 1 90 ? 4.769 -1.233 -12.335 1.00 87.44 90 ARG A CA 1
ATOM 745 C C . ARG A 1 90 ? 5.494 -0.024 -12.924 1.00 87.44 90 ARG A C 1
ATOM 747 O O . ARG A 1 90 ? 4.839 0.845 -13.497 1.00 87.44 90 ARG A O 1
ATOM 754 N N . ILE A 1 91 ? 6.824 0.001 -12.798 1.00 83.81 91 ILE A N 1
ATOM 755 C CA . ILE A 1 91 ? 7.704 1.067 -13.302 1.00 83.81 91 ILE A CA 1
AT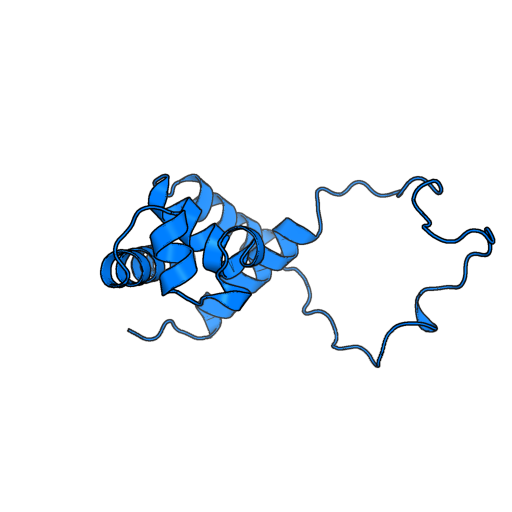OM 756 C C . ILE A 1 91 ? 7.779 1.030 -14.834 1.00 83.81 91 ILE A C 1
ATOM 758 O O . ILE A 1 91 ? 7.526 2.035 -15.486 1.00 83.81 91 ILE A O 1
ATOM 762 N N . HIS A 1 92 ? 8.083 -0.132 -15.420 1.00 84.31 92 HIS A N 1
ATOM 763 C CA . HIS A 1 92 ? 8.342 -0.244 -16.862 1.00 84.31 92 HIS A CA 1
ATOM 764 C C . HIS A 1 92 ? 7.083 -0.477 -17.704 1.00 84.31 92 HIS A C 1
ATOM 766 O O . HIS A 1 92 ? 7.031 -0.069 -18.859 1.00 84.31 92 HIS A O 1
ATOM 772 N N . LYS A 1 93 ? 6.076 -1.166 -17.154 1.00 88.19 93 LYS A N 1
ATOM 773 C CA . LYS A 1 93 ? 4.861 -1.588 -17.877 1.00 88.19 93 LYS A CA 1
ATOM 774 C C . LYS A 1 93 ? 3.582 -0.970 -17.304 1.00 88.19 93 LYS A C 1
ATOM 776 O O . LYS A 1 93 ? 2.477 -1.363 -17.686 1.00 88.19 93 LYS A O 1
ATOM 781 N N . GLY A 1 94 ? 3.717 -0.024 -16.376 1.00 92.06 94 GLY A N 1
ATOM 782 C CA . GLY A 1 94 ? 2.594 0.685 -15.776 1.00 92.06 94 GLY A CA 1
ATOM 783 C C . GLY A 1 94 ? 1.626 -0.227 -15.015 1.00 92.06 94 GLY A C 1
ATOM 784 O O . GLY A 1 94 ? 1.970 -1.324 -14.568 1.00 92.06 94 GLY A O 1
ATOM 785 N N . VAL A 1 95 ? 0.382 0.236 -14.888 1.00 91.75 95 VAL A N 1
ATOM 786 C CA . VAL A 1 95 ? -0.704 -0.500 -14.218 1.00 91.75 95 VAL A CA 1
ATOM 787 C C . VAL A 1 95 ? -0.991 -1.835 -14.912 1.00 91.75 95 VAL A C 1
ATOM 789 O O . VAL A 1 95 ? -1.217 -2.836 -14.241 1.00 91.75 95 VAL A O 1
ATOM 792 N N . ALA A 1 96 ? -0.920 -1.888 -16.246 1.00 93.06 96 ALA A N 1
ATOM 793 C CA . ALA A 1 96 ? -1.164 -3.114 -17.006 1.00 93.06 96 ALA A CA 1
ATOM 794 C C . ALA A 1 96 ? -0.156 -4.226 -16.667 1.00 93.06 96 ALA A C 1
ATOM 796 O O . ALA A 1 96 ? -0.543 -5.386 -16.503 1.00 93.06 96 ALA A O 1
ATOM 797 N N . GLY A 1 97 ? 1.125 -3.873 -16.509 1.00 91.69 97 GLY A N 1
ATOM 798 C CA . GLY A 1 97 ? 2.163 -4.804 -16.065 1.00 91.69 97 GLY A CA 1
ATOM 799 C C . GLY A 1 97 ? 1.904 -5.355 -14.667 1.00 91.69 97 GLY A C 1
ATOM 800 O O . GLY A 1 97 ? 1.919 -6.572 -14.474 1.00 91.69 97 GLY A O 1
ATOM 801 N N . ALA A 1 98 ? 1.592 -4.463 -13.726 1.00 93.56 98 ALA A N 1
ATOM 802 C CA . ALA A 1 98 ? 1.289 -4.829 -12.346 1.00 93.56 98 ALA A CA 1
ATOM 803 C C . ALA A 1 98 ? 0.041 -5.713 -12.241 1.00 93.56 98 ALA A C 1
ATOM 805 O O . ALA A 1 98 ? 0.093 -6.779 -11.625 1.00 93.56 98 ALA A O 1
ATOM 806 N N . ALA A 1 99 ? -1.050 -5.331 -12.907 1.00 95.12 99 ALA A N 1
ATOM 807 C CA . ALA A 1 99 ? 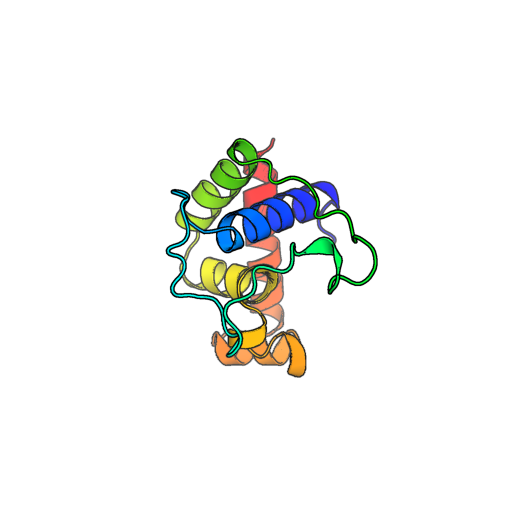-2.296 -6.090 -12.936 1.00 95.12 99 ALA A CA 1
ATOM 808 C C . ALA A 1 99 ? -2.078 -7.510 -13.482 1.00 95.12 99 ALA A C 1
ATOM 810 O O . ALA A 1 99 ? -2.462 -8.488 -12.836 1.00 95.12 99 ALA A O 1
ATOM 811 N N . ARG A 1 100 ? -1.357 -7.644 -14.606 1.00 94.94 100 ARG A N 1
ATOM 812 C CA . ARG A 1 100 ? -1.004 -8.948 -15.187 1.00 94.94 100 ARG A CA 1
ATOM 813 C C . ARG A 1 100 ? -0.170 -9.799 -14.229 1.00 94.94 100 ARG A C 1
ATOM 815 O O . ARG A 1 100 ? -0.409 -10.996 -14.125 1.00 94.94 100 ARG A O 1
ATOM 822 N N . LYS A 1 101 ? 0.804 -9.198 -13.540 1.00 93.56 101 LYS A N 1
ATOM 823 C CA . LYS A 1 101 ? 1.706 -9.913 -12.624 1.00 93.56 101 LYS A CA 1
ATOM 824 C C . LYS A 1 101 ? 1.014 -10.360 -11.334 1.00 93.56 101 LYS A C 1
ATOM 826 O O . LYS A 1 101 ? 1.404 -11.371 -10.761 1.00 93.56 101 LYS A O 1
ATOM 831 N N . ILE A 1 102 ? -0.012 -9.630 -10.895 1.00 93.81 102 ILE A N 1
ATOM 832 C CA . ILE A 1 102 ? -0.857 -9.991 -9.745 1.00 93.81 102 ILE A CA 1
ATOM 833 C C . ILE A 1 102 ? -1.960 -10.988 -10.144 1.00 93.81 102 ILE A C 1
ATOM 835 O O . ILE A 1 102 ? -2.430 -11.740 -9.295 1.00 93.81 102 ILE A O 1
ATOM 839 N N . GLY A 1 103 ? -2.351 -11.031 -11.421 1.00 95.19 103 GLY A N 1
ATOM 840 C CA . GLY A 1 103 ? -3.421 -11.900 -11.919 1.00 95.19 103 GLY A CA 1
ATOM 841 C C . GLY A 1 103 ? -4.814 -11.271 -11.816 1.00 95.19 103 GLY A C 1
ATOM 842 O O . GLY A 1 103 ? -5.796 -11.978 -11.614 1.00 95.19 103 GLY A O 1
ATOM 843 N N . VAL A 1 104 ? -4.907 -9.943 -11.936 1.00 95.50 104 VAL A N 1
ATOM 844 C CA . VAL A 1 104 ? -6.171 -9.188 -11.922 1.00 95.50 104 VAL A CA 1
ATOM 845 C C . VAL A 1 104 ? -6.358 -8.412 -13.225 1.00 95.50 104 VAL A C 1
ATOM 847 O O . VAL A 1 104 ? -5.397 -8.123 -13.939 1.00 95.50 104 VAL A O 1
ATOM 850 N N . SER A 1 105 ? -7.601 -8.046 -13.545 1.00 96.81 105 SER A N 1
ATOM 851 C CA . SER A 1 105 ? -7.869 -7.108 -14.641 1.00 96.81 105 SER A CA 1
ATOM 852 C C . SER A 1 105 ? -7.383 -5.700 -14.278 1.00 96.81 105 SER A C 1
ATOM 854 O O . SER A 1 105 ? -7.260 -5.366 -13.101 1.00 96.81 105 SER A O 1
ATOM 856 N N . ILE A 1 106 ? -7.138 -4.846 -15.276 1.00 95.62 106 ILE A N 1
ATOM 857 C CA . ILE A 1 106 ? -6.706 -3.452 -15.054 1.00 95.62 106 ILE A CA 1
ATOM 858 C C . ILE A 1 106 ? -7.753 -2.687 -14.228 1.00 95.62 106 ILE A C 1
ATOM 860 O O . ILE A 1 106 ? -7.428 -2.090 -13.207 1.00 95.62 106 ILE A O 1
ATOM 864 N N . SER A 1 107 ? -9.030 -2.792 -14.609 1.00 94.75 107 SER A N 1
ATOM 865 C CA . SER A 1 107 ? -10.140 -2.189 -13.858 1.00 94.75 107 SER A CA 1
ATOM 866 C C . SER A 1 107 ? -10.268 -2.763 -12.439 1.00 94.75 107 SER A C 1
ATOM 868 O O . SER A 1 107 ? -10.561 -2.034 -11.489 1.00 94.75 107 SER A O 1
ATOM 870 N N . GLY A 1 108 ? -9.995 -4.062 -12.274 1.00 95.31 108 GLY A N 1
ATOM 871 C CA . GLY A 1 108 ? -9.928 -4.711 -10.968 1.00 95.31 108 GLY A CA 1
ATOM 872 C C . GLY A 1 108 ? -8.804 -4.141 -10.106 1.00 95.31 108 GLY A C 1
ATOM 873 O O . GLY A 1 108 ? -9.048 -3.798 -8.955 1.00 95.31 108 GLY A O 1
ATOM 874 N N . TYR A 1 109 ? -7.605 -3.968 -10.668 1.00 96.00 109 TYR A N 1
ATOM 875 C CA . TYR A 1 109 ? -6.462 -3.358 -9.984 1.00 96.00 109 TYR A CA 1
ATOM 876 C C . TYR A 1 109 ? -6.804 -1.959 -9.465 1.00 96.00 109 TYR A C 1
ATOM 878 O O . TYR A 1 109 ? -6.608 -1.682 -8.286 1.00 96.00 109 TYR A O 1
ATOM 886 N N . GLU A 1 110 ? -7.369 -1.099 -10.313 1.00 94.88 110 GLU 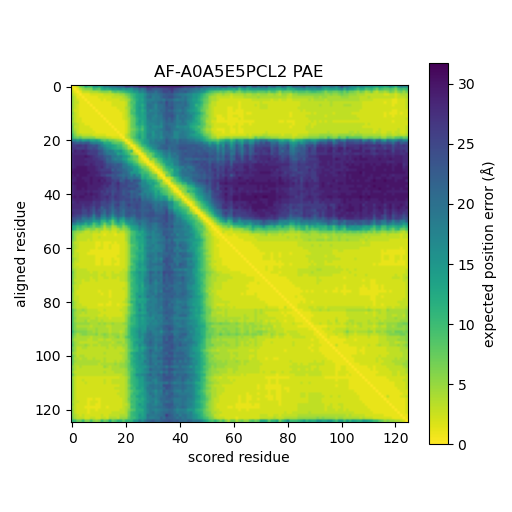A N 1
ATOM 887 C CA . GLU A 1 110 ? -7.745 0.269 -9.931 1.00 94.88 110 GLU A CA 1
ATOM 888 C C . GLU A 1 110 ? -8.830 0.290 -8.850 1.00 94.88 110 GLU A C 1
ATOM 890 O O . GLU A 1 110 ? -8.754 1.069 -7.898 1.00 94.88 110 GLU A O 1
ATOM 895 N N . SER A 1 111 ? -9.821 -0.598 -8.960 1.00 95.69 111 SER A N 1
ATOM 896 C CA . SER A 1 111 ? -10.895 -0.726 -7.970 1.00 95.69 111 SER A CA 1
ATOM 897 C C . SER A 1 111 ? -10.362 -1.192 -6.614 1.00 95.69 111 SER A C 1
ATOM 899 O O . SER A 1 111 ? -10.743 -0.655 -5.573 1.00 95.69 111 SER A O 1
ATOM 901 N N . VAL A 1 112 ? -9.450 -2.165 -6.624 1.00 96.25 112 VAL A N 1
ATOM 902 C CA . VAL A 1 112 ? -8.783 -2.706 -5.434 1.00 96.25 112 VAL A CA 1
ATOM 903 C C . VAL A 1 112 ? -7.867 -1.655 -4.802 1.00 96.25 112 VAL A C 1
ATOM 905 O O . VAL A 1 112 ? -7.897 -1.482 -3.584 1.00 96.25 112 VAL A O 1
ATOM 908 N N . LEU A 1 113 ? -7.116 -0.900 -5.608 1.00 95.69 113 LEU A N 1
ATOM 909 C CA . LEU A 1 113 ? -6.274 0.200 -5.136 1.00 95.69 113 LEU A CA 1
ATOM 910 C C . LEU A 1 113 ? -7.121 1.283 -4.454 1.00 95.69 113 LEU A C 1
ATOM 912 O O . LEU A 1 113 ? -6.846 1.665 -3.316 1.00 95.69 113 LEU A O 1
ATOM 916 N N . ALA A 1 114 ? -8.208 1.709 -5.102 1.00 95.19 114 ALA A N 1
ATOM 917 C CA . ALA A 1 114 ? -9.133 2.692 -4.546 1.00 95.19 114 ALA A CA 1
ATOM 918 C C . ALA A 1 114 ? -9.800 2.197 -3.250 1.00 95.19 114 ALA A C 1
ATOM 920 O O . ALA A 1 114 ? -10.012 2.978 -2.317 1.00 95.19 114 ALA A O 1
ATOM 921 N N . ALA A 1 115 ? -10.119 0.902 -3.160 1.00 95.44 115 ALA A N 1
ATOM 922 C CA . ALA A 1 115 ? -10.646 0.293 -1.943 1.00 95.44 115 ALA A CA 1
ATOM 923 C C . ALA A 1 115 ? -9.616 0.317 -0.801 1.00 95.44 115 ALA A C 1
ATOM 925 O O . ALA A 1 115 ? -9.964 0.721 0.313 1.00 95.44 115 ALA A O 1
ATOM 926 N N . GLY A 1 116 ? -8.356 -0.033 -1.080 1.00 94.88 116 GLY A N 1
ATOM 927 C CA . GLY A 1 116 ? -7.251 0.040 -0.119 1.00 94.88 116 GLY A CA 1
ATOM 928 C C . GLY A 1 116 ? -7.040 1.462 0.404 1.00 94.88 116 GLY A C 1
ATOM 929 O O . GLY A 1 116 ? -7.074 1.696 1.613 1.00 94.88 116 GLY A O 1
ATOM 930 N N . GLN A 1 117 ? -6.957 2.443 -0.496 1.00 95.56 117 GLN A N 1
ATOM 931 C CA . GLN A 1 117 ? -6.826 3.860 -0.138 1.00 95.56 117 GLN A CA 1
ATOM 932 C C . GLN A 1 117 ? -8.025 4.367 0.685 1.00 95.56 117 GLN A C 1
ATOM 934 O O . GLN A 1 117 ? -7.864 5.126 1.642 1.00 95.56 117 GLN A O 1
ATOM 939 N N . LYS A 1 118 ? -9.247 3.914 0.373 1.00 95.62 118 LYS A N 1
ATOM 940 C CA . LYS A 1 118 ? -10.452 4.244 1.151 1.00 95.62 118 LYS A CA 1
ATOM 941 C C . LYS A 1 118 ? -10.427 3.640 2.557 1.00 95.62 118 LYS A C 1
ATOM 943 O O . LYS A 1 118 ? -10.927 4.285 3.479 1.00 95.62 118 LYS A O 1
ATOM 948 N N . LYS A 1 119 ? -9.877 2.433 2.735 1.00 95.88 119 LYS A N 1
ATOM 949 C CA . LYS A 1 119 ? -9.692 1.816 4.060 1.00 95.88 119 LYS A CA 1
ATOM 950 C C . LYS A 1 119 ? -8.696 2.609 4.898 1.00 95.88 119 LYS A C 1
ATOM 952 O O . LYS A 1 119 ? -9.014 2.921 6.039 1.00 95.88 119 LYS A O 1
ATOM 957 N N . VAL A 1 120 ? -7.571 3.022 4.307 1.00 95.56 120 VAL A N 1
ATOM 958 C CA . VAL A 1 120 ? -6.599 3.898 4.982 1.00 95.56 120 VAL A CA 1
ATOM 959 C C . VAL A 1 120 ? -7.266 5.204 5.397 1.00 95.56 120 VAL A C 1
ATOM 961 O O . VAL A 1 120 ? -7.240 5.554 6.569 1.00 95.56 120 VAL A O 1
ATOM 964 N N . ARG A 1 121 ? -7.980 5.870 4.482 1.00 95.38 121 ARG A N 1
ATOM 965 C CA . ARG A 1 121 ? -8.716 7.105 4.793 1.00 95.38 121 ARG A CA 1
ATOM 966 C C . ARG A 1 121 ? -9.665 6.957 5.988 1.00 95.38 121 ARG A C 1
ATOM 968 O O . ARG A 1 121 ? -9.783 7.880 6.780 1.00 95.38 121 ARG A O 1
ATOM 975 N N . ARG A 1 122 ? -10.363 5.821 6.101 1.00 95.06 122 ARG A N 1
ATOM 976 C CA . ARG A 1 122 ? -11.297 5.548 7.207 1.00 95.06 122 ARG A CA 1
ATOM 977 C C . ARG A 1 122 ? -10.606 5.348 8.553 1.00 95.06 122 ARG A C 1
ATOM 979 O O . ARG A 1 122 ? -11.253 5.565 9.560 1.00 95.06 122 ARG A O 1
ATOM 986 N N . ALA A 1 123 ? -9.343 4.932 8.572 1.00 94.69 123 ALA A N 1
ATOM 987 C CA . ALA A 1 123 ? -8.603 4.723 9.814 1.00 94.69 123 ALA A CA 1
ATOM 988 C C . ALA A 1 123 ? -8.104 6.031 10.454 1.00 94.69 123 ALA A C 1
ATOM 990 O O . ALA A 1 123 ? -7.703 6.022 11.612 1.00 94.69 123 ALA A O 1
ATOM 991 N N . PHE A 1 124 ? -8.128 7.134 9.700 1.00 90.69 124 PHE A N 1
ATOM 992 C CA . PHE A 1 124 ? -7.766 8.481 10.155 1.00 90.69 124 PHE A CA 1
ATOM 993 C C . PHE A 1 124 ? -8.982 9.412 10.300 1.00 90.69 124 PHE A C 1
ATOM 995 O O . PHE A 1 124 ? -8.808 10.618 10.465 1.00 90.69 124 PHE A O 1
ATOM 1002 N N . SER A 1 125 ? -10.197 8.867 10.179 1.00 81.50 125 SER A N 1
ATOM 1003 C CA . SER A 1 125 ? -11.460 9.571 10.428 1.00 81.50 125 SER A CA 1
ATOM 1004 C C . SER A 1 125 ? -12.003 9.212 11.796 1.00 81.50 125 SER A C 1
ATOM 1006 O O . SER A 1 125 ? -12.750 10.067 12.313 1.00 81.50 125 SER A O 1
#

Mean predicted aligned error: 10.57 Å

Secondary structure (DSSP, 8-state):
-PPPHHHHHHHHHHHHHHHH----PPPPGGG---TT-----GGGSS-S---PPPP-HHHHHHHHHHHHTS-HHHHHHHIIIII-GGGGTHHHHHHHHHHHHHT--HHHHHHHHHHHHHHHHHHT-

Nearest PDB structures (foldseek):
  6jbq-assembly1_F  TM=5.073E-01  e=7.041E+00  Escherichia coli K-12
  5tjg-assembly1_F  TM=4.428E-01  e=5.126E+00  Thermus aquaticus
  4mey-assembly1_F  TM=3.739E-01  e=5.404E+00  Escherichia coli K-12

pLDDT: mean 80.32, std 20.06, range [39.75, 97.31]

Radius of gyration: 17.64 Å; Cα contacts (8 Å, |Δi|>4): 106; chains: 1; bounding box: 51×30×34 Å

Solvent-accessible surface area (backbone atoms only — not comparable to full-atom values): 7626 Å² total; per-residue (Å²): 134,86,74,59,69,68,54,55,50,50,54,51,34,24,36,52,49,64,68,70,51,83,81,74,81,78,78,66,86,85,76,61,100,54,98,73,85,68,90,69,70,76,80,82,79,58,75,83,74,77,73,73,75,80,69,55,62,74,61,20,52,53,47,48,55,52,49,73,71,41,58,72,67,41,41,52,46,49,35,29,72,62,70,40,24,75,82,26,37,28,72,86,48,35,66,60,31,27,16,59,70,74,72,44,50,55,70,52,42,54,52,40,43,53,51,50,53,51,52,48,49,59,75,79,108

Foldseek 3Di:
DDFPPVLVVLLQLLLVVVVVDDDDDDDPPPPDPDPPPDPDDPPPPDDPDPPDPDRPPVSSVLLVVLLVPDDPLLVQL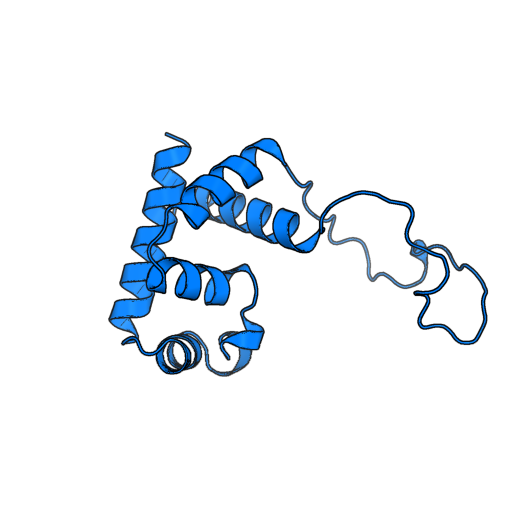SCCVRHCVVVQCCVPPNLCSNCVSSVHDSVRSVVSPVVSSVSSVVSVD

Sequence (125 aa):
MSVPKWVESEIRNWARWCHAGSLPHPIPPDHCQSIECRYVGSEALCEPDEKLEPIFEERAQVVQRVYDAMPYIERKVMQAEYLSPWRYDRIHKGVAGAARKIGVSISGYESVLAAGQKKVRRAFS